Protein AF-A0A4Q0LM87-F1 (afdb_monomer_lite)

Sequence (69 aa):
SDKFFCVYLDATYLPLRRETFEREAVYIAIGIKPNGHKEVIDYCIAPSENIEVWTDMLQNMKSRGLKQV

Organism: NCBI:txid47770

pLDDT: mean 93.67, std 7.4, range [56.78, 98.5]

Foldseek 3Di:
DPAFPDKDWDWDWDQDCDPHTDTWIKIWIWGQHPVRDIDTQDIDIGRYDDDVVVVVRVVVSVVVPHDHD

Radius of gyration: 13.73 Å; chains: 1; bounding box: 30×20×40 Å

Secondary structure (DSSP, 8-state):
----SEEEEEEEEEEEESSSEEEEEEEEEEEE-TTS-EEEEE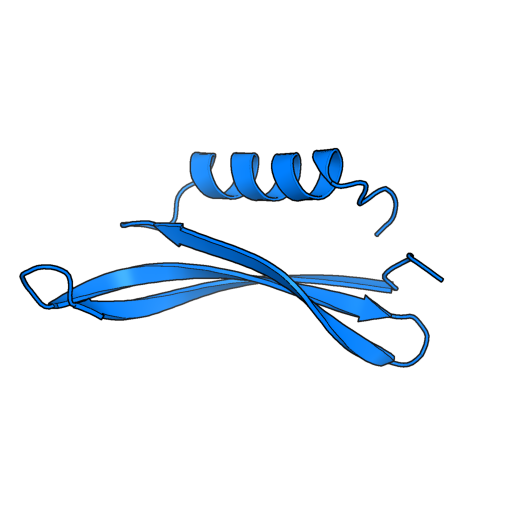EEEESS--HHHHHHHHHHHHHTT----

Structure (mmCIF, N/CA/C/O backbone):
data_AF-A0A4Q0LM87-F1
#
_entry.id   AF-A0A4Q0LM87-F1
#
loop_
_atom_site.group_PDB
_atom_site.id
_atom_site.type_symbol
_atom_site.label_atom_id
_atom_site.label_alt_id
_atom_site.label_comp_id
_atom_site.label_asym_id
_atom_site.label_entity_id
_atom_site.label_seq_id
_atom_site.pdbx_PDB_ins_code
_atom_site.Cartn_x
_atom_site.Cartn_y
_atom_site.Cartn_z
_atom_site.occupancy
_atom_site.B_iso_or_equiv
_atom_site.auth_seq_id
_atom_site.auth_comp_id
_atom_site.auth_asym_id
_atom_site.auth_atom_id
_atom_site.pdbx_PDB_model_num
ATOM 1 N N . SER A 1 1 ? -15.407 -7.747 15.121 1.00 56.78 1 SER A N 1
ATOM 2 C CA . SER A 1 1 ? -15.427 -6.282 14.964 1.00 56.78 1 SER A CA 1
ATOM 3 C C . SER A 1 1 ? -14.665 -5.977 13.701 1.00 56.78 1 SER A C 1
ATOM 5 O O . SER A 1 1 ? -13.497 -6.340 13.638 1.00 56.78 1 SER A O 1
ATOM 7 N N . ASP A 1 2 ? -15.312 -5.349 12.725 1.00 69.50 2 ASP A N 1
ATOM 8 C CA . ASP A 1 2 ? -14.715 -5.012 11.421 1.00 69.50 2 ASP A CA 1
ATOM 9 C C . ASP A 1 2 ? -13.953 -3.678 11.471 1.00 69.50 2 ASP A C 1
ATOM 11 O O . ASP A 1 2 ? -13.777 -2.996 10.467 1.00 69.50 2 ASP A O 1
ATOM 15 N N . LYS A 1 3 ? -13.553 -3.264 12.679 1.00 86.25 3 LYS A N 1
ATOM 16 C CA . LYS A 1 3 ? -12.808 -2.034 12.926 1.00 86.25 3 LYS A CA 1
ATOM 17 C C . LYS A 1 3 ? -11.339 -2.362 13.104 1.00 86.25 3 LYS A C 1
ATOM 19 O O . LYS A 1 3 ? -10.998 -3.228 13.917 1.00 86.25 3 LYS A O 1
ATOM 24 N N . PHE A 1 4 ? -10.494 -1.621 12.407 1.00 92.38 4 PHE A N 1
ATOM 25 C CA . PHE A 1 4 ? -9.071 -1.578 12.697 1.00 92.38 4 PHE A CA 1
ATOM 26 C C . PHE A 1 4 ? -8.803 -0.516 13.764 1.00 92.38 4 PHE A C 1
ATOM 28 O O . PHE A 1 4 ? -9.502 0.487 13.842 1.00 92.38 4 PHE A O 1
ATOM 35 N N . PHE A 1 5 ? -7.828 -0.785 14.625 1.00 93.00 5 PHE A N 1
ATOM 36 C CA . PHE A 1 5 ? -7.241 0.191 15.537 1.00 93.00 5 PHE A CA 1
ATOM 37 C C . PHE A 1 5 ? -6.302 1.144 14.790 1.00 93.00 5 PHE A C 1
ATOM 39 O O . PHE A 1 5 ? -6.214 2.318 15.125 1.00 93.00 5 PHE A O 1
ATOM 46 N N . CYS A 1 6 ? -5.587 0.624 13.793 1.00 94.06 6 CYS A N 1
ATOM 47 C CA . CYS A 1 6 ? -4.800 1.411 12.857 1.00 94.06 6 CYS A CA 1
ATOM 48 C C . CYS A 1 6 ? -4.591 0.633 11.554 1.00 94.06 6 CYS A C 1
ATOM 50 O O . CYS A 1 6 ? -4.719 -0.598 11.515 1.00 94.06 6 CYS A O 1
ATOM 52 N N . VAL A 1 7 ? -4.243 1.362 10.496 1.00 94.94 7 VAL A N 1
ATOM 53 C CA . VAL A 1 7 ? -3.794 0.803 9.220 1.00 94.94 7 VAL A CA 1
ATOM 54 C C . VAL A 1 7 ? -2.415 1.371 8.911 1.00 94.94 7 VAL A C 1
ATOM 56 O O . VAL A 1 7 ? -2.236 2.587 8.890 1.00 94.94 7 VAL A O 1
ATOM 59 N N . TYR A 1 8 ? -1.449 0.488 8.679 1.00 96.56 8 TYR A N 1
ATOM 60 C CA . TYR A 1 8 ? -0.134 0.849 8.164 1.00 96.56 8 TYR A CA 1
ATOM 61 C C . TYR A 1 8 ? -0.147 0.758 6.647 1.00 96.56 8 TYR A C 1
ATOM 63 O O . TYR A 1 8 ? -0.669 -0.209 6.090 1.00 96.56 8 TYR A O 1
ATOM 71 N N . LEU A 1 9 ? 0.444 1.760 6.011 1.00 97.44 9 LEU A N 1
ATOM 72 C CA . LEU A 1 9 ? 0.631 1.844 4.572 1.00 97.44 9 LEU A CA 1
ATOM 73 C C . LEU A 1 9 ? 2.131 1.899 4.309 1.00 97.44 9 LEU A C 1
ATOM 75 O O . LEU A 1 9 ? 2.834 2.662 4.972 1.00 97.44 9 LEU A O 1
ATOM 79 N N . ASP A 1 10 ? 2.601 1.085 3.375 1.00 97.94 10 ASP A N 1
ATOM 80 C CA . ASP A 1 10 ? 3.996 1.075 2.946 1.00 97.94 10 ASP A CA 1
ATOM 81 C C . ASP A 1 10 ? 4.090 0.740 1.455 1.00 97.94 10 ASP A C 1
ATOM 83 O O . ASP A 1 10 ? 3.196 0.091 0.899 1.00 97.94 10 ASP A O 1
ATOM 87 N N . ALA A 1 11 ? 5.180 1.169 0.826 1.00 97.75 11 ALA A N 1
ATOM 88 C CA . ALA A 1 11 ? 5.538 0.803 -0.533 1.00 97.75 11 ALA A CA 1
ATOM 89 C C . ALA A 1 11 ? 6.998 0.344 -0.566 1.00 97.75 11 ALA A C 1
ATOM 91 O O . ALA A 1 11 ? 7.910 1.054 -0.143 1.00 97.75 11 ALA A O 1
ATOM 92 N N . THR A 1 12 ? 7.238 -0.855 -1.094 1.00 97.44 12 THR A N 1
ATOM 93 C CA . THR A 1 12 ? 8.586 -1.424 -1.200 1.00 97.44 12 THR A CA 1
ATOM 94 C C . THR A 1 12 ? 8.897 -1.837 -2.630 1.00 97.44 12 THR A C 1
ATOM 96 O O . THR A 1 12 ? 8.040 -2.363 -3.336 1.00 97.44 12 THR A O 1
ATOM 99 N N . TYR A 1 13 ? 10.131 -1.600 -3.075 1.00 97.75 13 TYR A N 1
ATOM 100 C CA . TYR A 1 13 ? 10.552 -1.947 -4.430 1.00 97.75 13 TYR A CA 1
ATOM 101 C C . TYR A 1 13 ? 11.141 -3.350 -4.474 1.00 97.75 13 TYR A C 1
ATOM 103 O O . TYR A 1 13 ? 12.205 -3.611 -3.903 1.00 97.75 13 TYR A O 1
ATOM 111 N N . LEU A 1 14 ? 10.484 -4.236 -5.218 1.00 97.12 14 LEU A N 1
ATOM 112 C CA . LEU A 1 14 ? 10.935 -5.609 -5.425 1.00 97.12 14 LEU A CA 1
ATOM 113 C C . LEU A 1 14 ? 11.305 -5.827 -6.897 1.00 97.12 14 LEU A C 1
ATOM 115 O O . LEU A 1 14 ? 10.640 -5.288 -7.781 1.00 97.12 14 LEU A O 1
ATOM 119 N N . PRO A 1 15 ? 12.359 -6.610 -7.194 1.00 96.94 15 PRO A N 1
ATOM 120 C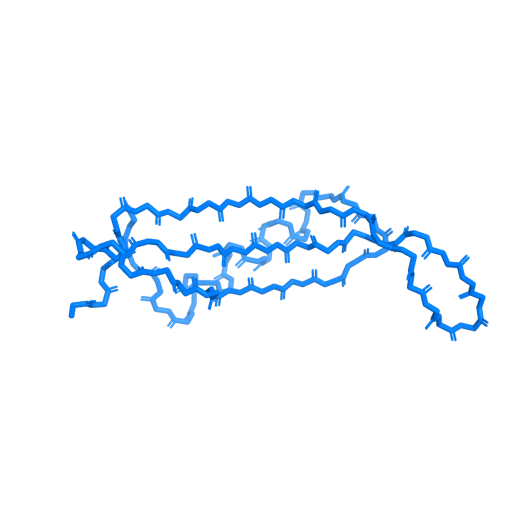 CA . PRO A 1 15 ? 12.632 -7.033 -8.559 1.00 96.94 15 PRO A CA 1
ATOM 121 C C . PRO A 1 15 ? 11.505 -7.958 -9.030 1.00 96.94 15 PRO A C 1
ATOM 123 O O . PRO A 1 15 ? 11.361 -9.078 -8.536 1.00 96.94 15 PRO A O 1
ATOM 126 N N . LEU A 1 16 ? 10.717 -7.490 -9.991 1.00 95.06 16 LEU A N 1
ATOM 127 C CA . LEU A 1 16 ? 9.647 -8.236 -10.628 1.00 95.06 16 LEU A CA 1
ATOM 128 C C . LEU A 1 16 ? 10.067 -8.589 -12.051 1.00 95.06 16 LEU A C 1
ATOM 130 O O . LEU A 1 16 ? 10.556 -7.752 -12.809 1.00 95.06 16 LEU A O 1
ATOM 134 N N . ARG A 1 17 ? 9.887 -9.857 -12.417 1.00 94.56 17 ARG A N 1
ATOM 135 C CA . ARG A 1 17 ? 10.115 -10.303 -13.786 1.00 94.56 17 ARG A CA 1
ATOM 136 C C . ARG A 1 17 ? 8.812 -10.224 -14.565 1.00 94.56 17 ARG A C 1
ATOM 138 O O . ARG A 1 17 ? 7.884 -10.976 -14.271 1.00 94.56 17 ARG A O 1
ATOM 145 N N . ARG A 1 18 ? 8.779 -9.360 -15.576 1.00 88.88 18 ARG A N 1
ATOM 146 C CA . ARG A 1 18 ? 7.752 -9.371 -16.625 1.00 88.88 18 ARG A CA 1
ATOM 147 C C . ARG A 1 18 ? 8.363 -10.089 -17.829 1.00 88.88 18 ARG A C 1
ATOM 149 O O . ARG A 1 18 ? 8.404 -11.316 -17.851 1.00 88.88 18 ARG A O 1
ATOM 156 N N . GLU A 1 19 ? 8.970 -9.334 -18.738 1.00 92.69 19 GLU A N 1
ATOM 157 C CA . GLU A 1 19 ? 9.861 -9.851 -19.785 1.00 92.69 19 GLU A CA 1
ATOM 158 C C . GLU A 1 19 ? 11.324 -9.795 -19.317 1.00 92.69 19 GLU A C 1
ATOM 160 O O . GLU A 1 19 ? 12.027 -10.811 -19.277 1.00 92.69 19 GLU A O 1
ATOM 165 N N . THR A 1 20 ? 11.743 -8.614 -18.859 1.00 90.62 20 THR A N 1
ATOM 166 C CA . THR A 1 20 ? 12.996 -8.339 -18.145 1.00 90.62 20 THR A CA 1
ATOM 167 C C . THR A 1 20 ? 12.749 -8.239 -16.635 1.00 90.62 20 THR A C 1
ATOM 169 O O . THR A 1 20 ? 11.610 -8.311 -16.164 1.00 90.62 20 THR A O 1
ATOM 172 N N . PHE A 1 21 ? 13.829 -8.135 -15.856 1.00 92.94 21 PHE A N 1
ATOM 173 C CA . PHE A 1 21 ? 13.744 -7.826 -14.431 1.00 92.94 21 PHE A CA 1
ATOM 174 C C . PHE A 1 21 ? 13.797 -6.315 -14.232 1.00 92.94 21 PHE A C 1
ATOM 176 O O . PHE A 1 21 ? 14.818 -5.694 -14.528 1.00 92.94 21 PHE A O 1
ATOM 183 N N . GLU A 1 22 ? 12.732 -5.753 -13.673 1.00 94.44 22 GLU A N 1
ATOM 184 C CA . GLU A 1 22 ? 12.663 -4.350 -13.265 1.00 94.44 22 GLU A CA 1
ATOM 185 C C . GLU A 1 22 ? 12.232 -4.258 -11.802 1.00 94.44 22 GLU A C 1
ATOM 187 O O . GLU A 1 22 ? 11.632 -5.182 -11.254 1.00 94.44 22 GLU A O 1
ATOM 192 N N . ARG A 1 23 ? 12.596 -3.167 -11.125 1.00 96.94 23 ARG A N 1
ATOM 193 C CA . ARG A 1 23 ? 12.124 -2.917 -9.761 1.00 96.94 2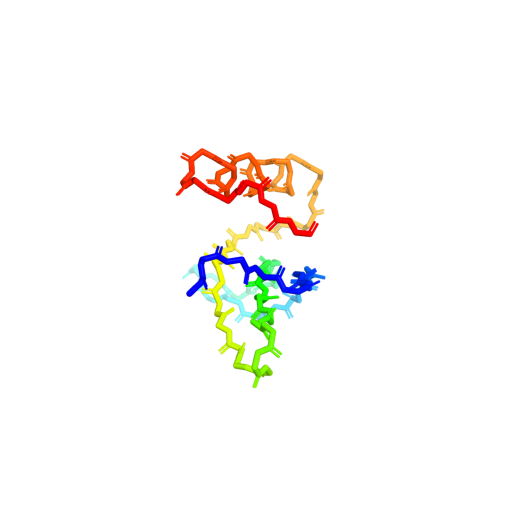3 ARG A CA 1
ATOM 194 C C . ARG A 1 23 ? 10.797 -2.179 -9.837 1.00 96.94 23 ARG A C 1
ATOM 196 O O . ARG A 1 23 ? 10.786 -1.019 -10.226 1.00 96.94 23 ARG A O 1
ATOM 203 N N . GLU A 1 24 ? 9.727 -2.843 -9.423 1.00 97.69 24 GLU A N 1
ATOM 204 C CA . GLU A 1 24 ? 8.383 -2.263 -9.350 1.00 97.69 24 GLU A CA 1
ATOM 205 C C . GLU A 1 24 ? 7.998 -2.005 -7.887 1.00 97.69 24 GLU A C 1
ATOM 207 O O . GLU A 1 24 ? 8.476 -2.691 -6.974 1.00 97.69 24 GLU A O 1
ATOM 212 N N . ALA A 1 25 ? 7.138 -1.012 -7.667 1.00 98.12 25 ALA A N 1
ATOM 213 C CA . ALA A 1 25 ? 6.624 -0.669 -6.350 1.00 98.12 25 ALA A CA 1
ATOM 214 C C . ALA A 1 25 ? 5.499 -1.634 -5.953 1.00 98.12 25 ALA A C 1
ATOM 216 O O . ALA A 1 25 ? 4.514 -1.799 -6.677 1.00 98.12 25 ALA A O 1
ATOM 217 N N . VAL A 1 26 ? 5.633 -2.247 -4.779 1.00 98.06 26 VAL A N 1
ATOM 218 C CA . VAL A 1 26 ? 4.598 -3.062 -4.142 1.00 98.06 26 VAL A CA 1
ATOM 219 C C . VAL A 1 26 ? 4.046 -2.295 -2.953 1.00 98.06 26 VAL A C 1
ATOM 221 O O . VAL A 1 26 ? 4.721 -2.128 -1.940 1.00 98.06 26 VAL A O 1
ATOM 224 N N . TYR A 1 27 ? 2.807 -1.852 -3.093 1.00 98.50 27 TYR A N 1
ATOM 225 C CA . TYR A 1 27 ? 2.039 -1.160 -2.074 1.00 98.50 27 TYR A CA 1
ATOM 226 C C . TYR A 1 27 ? 1.326 -2.180 -1.202 1.00 98.50 27 TYR A C 1
ATOM 228 O O . TYR A 1 27 ? 0.719 -3.117 -1.727 1.00 98.50 27 TYR A O 1
ATOM 236 N N . ILE A 1 28 ? 1.355 -1.999 0.114 1.00 98.06 28 ILE A N 1
ATOM 237 C CA . ILE A 1 28 ? 0.715 -2.915 1.060 1.00 98.06 28 ILE A CA 1
ATOM 238 C C . ILE A 1 28 ? 0.003 -2.107 2.146 1.00 98.06 28 ILE A C 1
ATOM 240 O O . ILE A 1 28 ? 0.582 -1.202 2.746 1.00 98.06 28 ILE A O 1
ATOM 244 N N . ALA A 1 29 ? -1.250 -2.471 2.426 1.00 97.56 29 ALA A N 1
ATOM 245 C CA . ALA A 1 29 ? -2.008 -1.981 3.570 1.00 97.56 29 ALA A CA 1
ATOM 246 C C . ALA A 1 29 ? -2.205 -3.101 4.595 1.00 97.56 29 ALA A C 1
ATOM 248 O O . ALA A 1 29 ? -2.793 -4.143 4.289 1.00 97.56 29 ALA A O 1
ATOM 249 N N . ILE A 1 30 ? -1.751 -2.879 5.829 1.00 97.25 30 ILE A N 1
ATOM 250 C CA . ILE A 1 30 ? -1.885 -3.832 6.938 1.00 97.25 30 ILE A CA 1
ATOM 251 C C . ILE A 1 30 ? -2.762 -3.222 8.023 1.00 97.25 30 ILE A C 1
ATOM 253 O O . ILE A 1 30 ? -2.413 -2.206 8.622 1.00 97.25 30 ILE A O 1
ATOM 257 N N . GLY A 1 31 ? -3.882 -3.875 8.311 1.00 95.50 31 GLY A N 1
ATOM 258 C CA . GLY A 1 31 ? -4.769 -3.523 9.410 1.00 95.50 31 GLY A CA 1
ATOM 259 C C . GLY A 1 31 ? -4.378 -4.228 10.699 1.00 95.50 31 GLY A C 1
ATOM 260 O O . GLY A 1 31 ? -4.111 -5.431 10.697 1.00 95.50 31 GLY A O 1
ATOM 261 N N . ILE A 1 32 ? -4.399 -3.501 11.815 1.00 95.50 32 ILE A N 1
ATOM 262 C CA . ILE A 1 32 ? -4.290 -4.080 13.159 1.00 95.50 32 ILE A CA 1
ATOM 263 C C . ILE A 1 32 ? -5.649 -3.980 13.844 1.00 95.50 32 ILE A C 1
ATOM 265 O O . ILE A 1 32 ? -6.179 -2.886 14.019 1.00 95.50 32 ILE A O 1
ATOM 269 N N . LYS A 1 33 ? -6.234 -5.110 14.243 1.00 93.62 33 LYS A N 1
ATOM 270 C CA . LYS A 1 33 ? -7.481 -5.156 15.024 1.00 93.62 33 LYS A CA 1
ATOM 271 C C . LYS A 1 33 ? -7.219 -4.794 16.494 1.00 93.62 33 LYS A C 1
ATOM 273 O O . LYS A 1 33 ? -6.103 -4.981 16.971 1.00 93.62 33 LYS A O 1
ATOM 278 N N . PRO A 1 34 ? -8.235 -4.367 17.269 1.00 93.38 34 PRO A N 1
ATOM 279 C CA . PRO A 1 34 ? -8.071 -4.038 18.693 1.00 93.38 34 PRO A CA 1
ATOM 280 C C . PRO A 1 34 ? -7.498 -5.163 19.569 1.00 93.38 34 PRO A C 1
ATOM 282 O O . PRO A 1 34 ? -6.940 -4.897 20.626 1.00 93.38 34 PRO A O 1
ATOM 285 N N . ASN A 1 35 ? -7.618 -6.421 19.139 1.00 94.12 35 ASN A N 1
ATOM 286 C CA . ASN A 1 35 ? -7.022 -7.578 19.812 1.00 94.12 35 ASN A CA 1
ATOM 287 C C . ASN A 1 35 ? -5.561 -7.853 19.391 1.00 94.12 35 ASN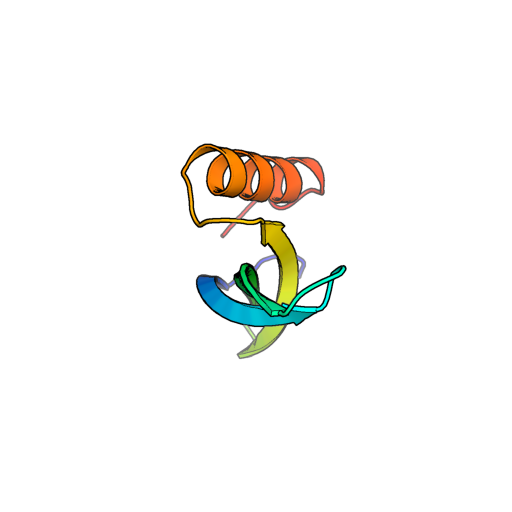 A C 1
ATOM 289 O O . ASN A 1 35 ? -5.012 -8.891 19.749 1.00 94.12 35 ASN A O 1
ATOM 293 N N . GLY A 1 36 ? -4.953 -6.975 18.590 1.00 94.19 36 GLY A N 1
ATOM 294 C CA . GLY A 1 36 ? -3.592 -7.111 18.069 1.00 94.19 36 GLY A CA 1
ATOM 295 C C . GLY A 1 36 ? -3.457 -8.002 16.831 1.00 94.19 36 GLY A C 1
ATOM 296 O O . GLY A 1 36 ? -2.353 -8.120 16.298 1.00 94.19 36 GLY A O 1
ATOM 297 N N . HIS A 1 37 ? -4.540 -8.620 16.345 1.00 95.50 37 HIS A N 1
ATOM 298 C CA . HIS A 1 37 ? -4.493 -9.426 15.125 1.00 95.50 37 HIS A CA 1
ATOM 299 C C . HIS A 1 37 ? -4.187 -8.548 13.908 1.00 95.50 37 HIS A C 1
ATOM 301 O O . HIS A 1 37 ? -4.813 -7.503 13.726 1.00 95.50 37 HIS A O 1
ATOM 307 N N . LYS A 1 38 ? -3.239 -8.990 13.080 1.00 96.00 38 LYS A N 1
ATOM 308 C CA . LYS A 1 38 ? -2.808 -8.290 11.868 1.00 96.00 38 LYS A CA 1
ATOM 309 C C . LYS A 1 38 ? -3.351 -9.004 10.640 1.00 96.00 38 LYS A C 1
ATOM 311 O O . LYS A 1 38 ? -3.231 -10.223 10.556 1.00 96.00 38 LYS A O 1
ATOM 316 N N . GLU A 1 39 ? -3.868 -8.252 9.680 1.00 95.19 39 GLU A N 1
ATOM 317 C CA . GLU A 1 39 ? -4.290 -8.788 8.384 1.00 95.19 39 GLU A CA 1
ATOM 318 C C . GLU A 1 39 ? -3.974 -7.814 7.245 1.00 95.19 39 GLU A C 1
ATOM 320 O O . GLU A 1 39 ? -3.959 -6.597 7.438 1.00 95.19 39 GLU A O 1
ATOM 325 N N . VAL A 1 40 ? -3.696 -8.355 6.057 1.00 95.88 40 VAL A N 1
ATOM 326 C CA . VAL A 1 40 ? -3.514 -7.554 4.840 1.00 95.88 40 VAL A CA 1
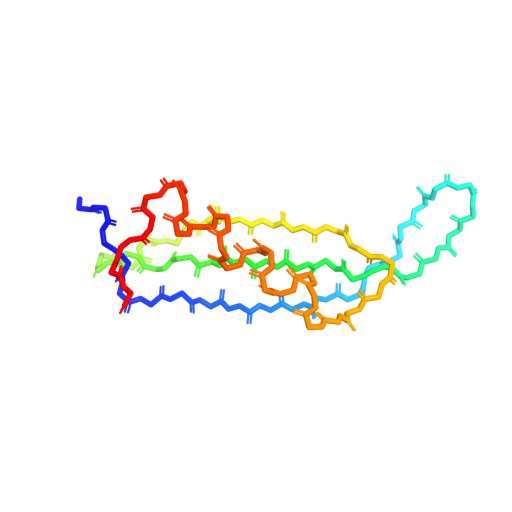ATOM 327 C C . VAL A 1 40 ? -4.891 -7.121 4.344 1.00 95.88 40 VAL A C 1
ATOM 329 O O . VAL A 1 40 ? -5.751 -7.964 4.094 1.00 95.88 40 VAL A O 1
ATOM 332 N N . ILE A 1 41 ? -5.101 -5.812 4.215 1.00 95.06 41 ILE A N 1
ATOM 333 C CA . ILE A 1 41 ? -6.367 -5.224 3.751 1.00 95.06 41 ILE A CA 1
ATOM 334 C C . ILE A 1 41 ? -6.385 -5.126 2.225 1.00 95.06 41 ILE A C 1
ATOM 336 O O . ILE A 1 41 ? -7.409 -5.385 1.582 1.00 95.06 41 ILE A O 1
ATOM 340 N N . ASP A 1 42 ? -5.263 -4.694 1.655 1.00 96.56 42 ASP A N 1
ATOM 341 C CA . ASP A 1 42 ? -5.096 -4.485 0.225 1.00 96.56 42 ASP A CA 1
ATOM 342 C C . ASP A 1 42 ? -3.614 -4.497 -0.150 1.00 96.56 42 ASP A C 1
ATOM 344 O O . ASP A 1 42 ? -2.740 -4.267 0.694 1.00 96.56 42 ASP A O 1
ATOM 348 N N . TYR A 1 43 ? -3.345 -4.736 -1.425 1.00 97.00 43 TYR A N 1
ATOM 349 C CA . TYR A 1 43 ? -2.034 -4.558 -2.022 1.00 97.00 43 TYR A CA 1
ATOM 350 C C . TYR A 1 43 ? -2.190 -4.194 -3.496 1.00 97.00 43 TYR A C 1
ATOM 352 O O . TYR A 1 43 ? -3.142 -4.607 -4.159 1.00 97.00 43 TYR A O 1
ATOM 360 N N . CYS A 1 44 ? -1.226 -3.463 -4.041 1.00 96.88 44 CYS A N 1
ATOM 361 C CA . CYS A 1 44 ? -1.137 -3.286 -5.483 1.00 96.88 44 CYS A CA 1
ATOM 362 C C . CYS A 1 44 ? 0.319 -3.256 -5.940 1.00 96.88 44 CYS A C 1
ATOM 364 O O . CYS A 1 44 ? 1.229 -2.992 -5.156 1.00 96.88 44 CYS A O 1
ATOM 366 N N . ILE A 1 45 ? 0.533 -3.576 -7.213 1.00 96.94 45 ILE A N 1
ATOM 367 C CA . ILE A 1 45 ? 1.846 -3.514 -7.849 1.00 96.94 45 ILE A CA 1
ATOM 368 C C . ILE A 1 45 ? 1.740 -2.514 -8.990 1.00 96.94 45 ILE A C 1
ATOM 370 O O . ILE A 1 45 ? 0.857 -2.652 -9.841 1.00 96.94 45 ILE A O 1
ATOM 374 N N . ALA A 1 46 ? 2.636 -1.534 -9.008 1.00 97.00 46 ALA A N 1
ATOM 375 C CA . ALA A 1 46 ? 2.717 -0.532 -10.058 1.00 97.00 46 ALA A CA 1
ATOM 376 C C . ALA A 1 46 ? 4.179 -0.308 -10.478 1.00 97.00 46 ALA A C 1
ATOM 378 O O 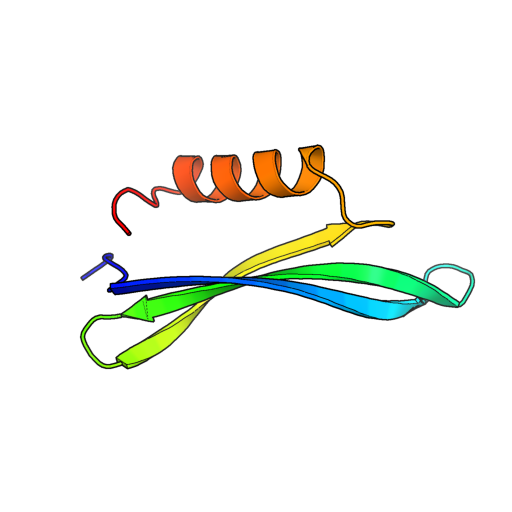. ALA A 1 46 ? 5.083 -0.495 -9.659 1.00 97.00 46 ALA A O 1
ATOM 379 N N . PRO A 1 47 ? 4.435 0.138 -11.724 1.00 95.81 47 PRO A N 1
ATOM 380 C CA . PRO A 1 47 ? 5.797 0.379 -12.203 1.00 95.81 47 PRO A CA 1
ATOM 381 C C . PRO A 1 47 ? 6.607 1.331 -11.313 1.00 95.81 47 PRO A C 1
ATOM 383 O O . PRO A 1 47 ? 7.801 1.129 -11.110 1.00 95.81 47 PRO A O 1
ATOM 386 N N . SER A 1 48 ? 5.957 2.350 -10.752 1.00 96.50 48 SER A N 1
ATOM 387 C CA . SER A 1 48 ? 6.566 3.308 -9.835 1.00 96.50 48 SER A CA 1
ATOM 388 C C . SER A 1 48 ? 5.589 3.736 -8.752 1.00 96.50 48 SER A C 1
ATOM 390 O O . SER A 1 48 ? 4.370 3.635 -8.908 1.00 96.50 48 SER A O 1
ATOM 392 N N . GLU A 1 49 ? 6.148 4.251 -7.661 1.00 97.56 49 GLU A N 1
ATOM 393 C CA . GLU A 1 49 ? 5.359 4.862 -6.608 1.00 97.56 49 GLU A CA 1
ATOM 394 C C . GLU A 1 49 ? 4.878 6.264 -7.022 1.00 97.56 49 GLU A C 1
ATOM 396 O O . GLU A 1 49 ? 5.688 7.140 -7.327 1.00 97.56 49 GLU A O 1
ATOM 401 N N . ASN A 1 50 ? 3.564 6.483 -7.034 1.00 97.56 50 ASN A N 1
ATOM 402 C CA . ASN A 1 50 ? 2.934 7.771 -7.325 1.00 97.56 50 ASN A CA 1
ATOM 403 C C . ASN A 1 50 ? 1.619 7.987 -6.546 1.00 97.56 50 ASN A C 1
ATOM 405 O O . ASN A 1 50 ? 1.120 7.093 -5.850 1.00 97.56 50 ASN A O 1
ATOM 409 N N . ILE A 1 51 ? 1.086 9.210 -6.644 1.00 97.88 51 ILE A N 1
ATOM 410 C CA . ILE A 1 51 ? -0.089 9.673 -5.893 1.00 97.88 51 ILE A CA 1
ATOM 411 C C . ILE A 1 51 ? -1.400 9.102 -6.439 1.00 97.88 51 ILE A C 1
ATOM 413 O O . ILE A 1 51 ? -2.334 8.880 -5.667 1.00 97.88 51 ILE A O 1
ATOM 417 N N . GLU A 1 52 ? -1.474 8.838 -7.741 1.00 98.31 52 GLU A N 1
ATOM 418 C CA . GLU A 1 52 ? -2.648 8.275 -8.404 1.00 98.31 52 GLU A CA 1
ATOM 419 C C . GLU A 1 52 ? -2.930 6.867 -7.874 1.00 98.31 52 GLU A C 1
ATOM 421 O O . GLU A 1 52 ? -4.033 6.588 -7.410 1.00 98.31 52 GLU A O 1
ATOM 426 N N . VAL A 1 53 ? -1.901 6.017 -7.812 1.00 98.06 53 VAL A N 1
ATOM 427 C CA . VAL A 1 53 ? -2.009 4.647 -7.292 1.00 98.06 53 VAL A CA 1
ATOM 428 C C . VAL A 1 53 ? -2.381 4.638 -5.804 1.00 98.06 53 VAL A C 1
ATOM 430 O O . VAL A 1 53 ? -3.253 3.869 -5.395 1.00 98.06 53 VAL A O 1
ATOM 433 N N . TRP A 1 54 ? -1.794 5.526 -4.988 1.00 97.75 54 TRP A N 1
ATOM 434 C CA . TRP A 1 54 ? -2.196 5.684 -3.582 1.00 97.75 54 TRP A CA 1
ATOM 435 C C . TRP A 1 54 ? -3.665 6.098 -3.453 1.00 97.75 54 TRP A C 1
ATOM 437 O O . TRP A 1 54 ? -4.402 5.553 -2.628 1.00 97.75 54 TRP A O 1
ATOM 447 N N . THR A 1 55 ? -4.100 7.052 -4.275 1.00 97.94 55 THR A N 1
ATOM 448 C CA . THR A 1 55 ? -5.476 7.556 -4.272 1.00 97.94 55 THR A CA 1
ATOM 449 C C . THR A 1 55 ? -6.459 6.445 -4.621 1.00 97.94 55 THR A C 1
ATOM 451 O O . THR A 1 55 ? -7.416 6.228 -3.873 1.00 97.94 55 THR A O 1
ATOM 454 N N . ASP A 1 56 ? -6.193 5.697 -5.689 1.00 97.88 56 ASP A N 1
ATOM 455 C CA . ASP A 1 56 ? -7.035 4.585 -6.130 1.00 97.88 56 ASP A CA 1
ATOM 456 C C . ASP A 1 56 ? -7.096 3.476 -5.073 1.00 97.88 56 ASP A C 1
ATOM 458 O O . ASP A 1 56 ? -8.177 2.983 -4.751 1.00 97.88 56 ASP A O 1
ATOM 462 N N . MET A 1 57 ? -5.961 3.122 -4.460 1.00 96.88 57 MET A N 1
ATOM 463 C CA . MET A 1 57 ? -5.903 2.119 -3.391 1.00 96.88 57 MET A CA 1
ATOM 464 C C . MET A 1 57 ? -6.753 2.529 -2.177 1.00 96.88 57 MET A C 1
ATOM 466 O O . MET A 1 57 ? -7.560 1.739 -1.680 1.00 96.88 57 MET A O 1
ATOM 470 N N . LEU A 1 58 ? -6.633 3.777 -1.713 1.00 95.62 58 LEU A N 1
ATOM 471 C CA . LEU A 1 58 ? -7.427 4.294 -0.591 1.00 95.62 58 LEU A CA 1
ATOM 472 C C . LEU A 1 58 ? -8.927 4.345 -0.926 1.00 95.62 58 LEU A C 1
ATOM 474 O O . LEU A 1 58 ? -9.768 3.980 -0.096 1.00 95.62 58 LEU A O 1
ATOM 478 N N . GLN A 1 59 ? -9.278 4.770 -2.142 1.00 96.06 59 GLN A N 1
ATOM 479 C CA . GLN A 1 59 ? -10.665 4.797 -2.611 1.00 96.06 59 GLN A CA 1
ATOM 480 C C . GLN A 1 59 ? -11.256 3.388 -2.723 1.00 96.06 59 GLN A C 1
ATOM 482 O O . GLN A 1 59 ? -12.398 3.179 -2.307 1.00 96.06 59 GLN A O 1
ATOM 487 N N . ASN A 1 60 ? -10.480 2.414 -3.200 1.00 95.56 60 ASN A N 1
ATOM 488 C CA . ASN A 1 60 ? -10.881 1.011 -3.276 1.00 95.56 60 ASN A CA 1
ATOM 489 C C . ASN A 1 60 ? -11.104 0.396 -1.892 1.00 95.56 60 ASN A C 1
ATOM 491 O O . ASN A 1 60 ? -12.091 -0.307 -1.679 1.00 95.56 60 ASN A O 1
ATOM 495 N N . MET A 1 61 ? -10.250 0.691 -0.909 1.00 93.56 61 MET A N 1
ATOM 496 C CA . MET A 1 61 ? -10.498 0.247 0.466 1.00 93.56 61 MET A CA 1
ATOM 497 C C . MET A 1 61 ? -11.808 0.829 1.016 1.00 93.56 61 MET A C 1
ATOM 499 O O . MET A 1 61 ? -12.617 0.103 1.601 1.00 93.56 61 MET A O 1
ATOM 503 N N . LYS A 1 62 ? -12.069 2.120 0.773 1.00 93.00 62 LYS A N 1
ATOM 504 C CA . LYS A 1 62 ? -13.322 2.776 1.177 1.00 93.00 62 LYS A CA 1
ATOM 505 C C . LYS A 1 62 ? -14.545 2.173 0.476 1.00 93.00 62 LYS A C 1
ATOM 507 O O . LYS A 1 62 ? -15.558 1.932 1.134 1.00 93.00 62 LYS A O 1
ATOM 512 N N . SER A 1 63 ? -14.466 1.907 -0.829 1.00 94.94 63 SER A N 1
ATOM 513 C CA . SER A 1 63 ? -15.574 1.339 -1.613 1.00 94.94 63 SER A CA 1
ATOM 514 C C . SER A 1 63 ? -15.907 -0.097 -1.194 1.00 94.94 63 SER A C 1
ATOM 516 O O . SER A 1 63 ? -17.081 -0.463 -1.154 1.00 94.94 63 SER A O 1
ATOM 518 N N . ARG A 1 64 ? -14.902 -0.874 -0.768 1.00 92.94 64 ARG A N 1
ATOM 519 C CA . ARG A 1 64 ? -15.063 -2.217 -0.183 1.00 92.94 64 ARG A CA 1
ATOM 520 C C . ARG A 1 64 ? -15.584 -2.216 1.259 1.00 92.94 64 ARG A C 1
ATOM 522 O O . ARG A 1 64 ? -15.771 -3.282 1.838 1.00 92.94 64 ARG A O 1
ATOM 529 N N . GLY A 1 65 ? -15.864 -1.046 1.834 1.00 90.50 65 GLY A N 1
ATOM 530 C CA . GLY A 1 65 ? -16.542 -0.920 3.124 1.00 90.50 65 GLY A CA 1
ATOM 531 C C . GLY A 1 65 ? -15.637 -0.597 4.310 1.00 90.50 65 GLY A C 1
ATOM 532 O O . GLY A 1 65 ? -16.123 -0.632 5.444 1.00 90.50 65 GLY A O 1
ATOM 533 N N . LEU A 1 66 ? -14.369 -0.227 4.090 1.00 89.38 66 LEU A N 1
ATOM 534 C CA . LEU A 1 66 ? -13.533 0.335 5.151 1.00 89.38 66 LEU A CA 1
ATOM 535 C C . LEU A 1 66 ? -14.074 1.718 5.547 1.00 89.38 66 LEU A C 1
ATOM 537 O O . LEU A 1 66 ? -13.986 2.680 4.786 1.00 89.38 66 LEU A O 1
ATOM 541 N N . LYS A 1 67 ? -14.679 1.809 6.736 1.00 82.94 67 LYS A N 1
ATOM 542 C CA . LYS A 1 67 ? -15.380 3.021 7.203 1.00 82.94 67 LYS A CA 1
ATOM 543 C C . LYS A 1 67 ? -14.678 3.759 8.335 1.00 82.94 67 LYS A C 1
ATOM 545 O O . LYS A 1 67 ? -14.861 4.965 8.458 1.00 82.94 67 LYS A O 1
ATOM 550 N N . GLN A 1 68 ? -13.968 3.040 9.201 1.00 73.75 68 GLN A N 1
ATOM 551 C CA . GLN A 1 68 ? -13.370 3.589 10.417 1.00 73.75 68 GLN A CA 1
ATOM 552 C C . GLN A 1 68 ? -11.979 2.998 10.608 1.00 73.75 68 GLN A C 1
ATOM 554 O O . GLN A 1 68 ? -11.829 1.773 10.621 1.00 73.75 68 GLN A O 1
ATOM 559 N N . VAL A 1 69 ? -11.008 3.894 10.748 1.00 67.44 69 VAL A N 1
ATOM 560 C CA . VAL A 1 69 ? -9.612 3.643 11.105 1.00 67.44 69 VAL A CA 1
ATOM 561 C C . VAL A 1 69 ? -9.257 4.626 12.208 1.00 67.44 69 VAL A C 1
ATOM 563 O O . VAL A 1 69 ? -9.759 5.772 12.124 1.00 67.44 69 VAL A O 1
#

InterPro domains:
  IPR001207 Transposase, mutator type [PF00872] (3-69)
  IPR001207 Transposase, mutator type [PTHR33217] (2-69)